Protein AF-A0A087DSD3-F1 (afdb_monomer_lite)

Secondary structure (DSSP, 8-state):
-------------TT----SS-GGG--HHHHHHHHHHHHHHHHHHHHHHHHHHHHHHTTS--S----SS-TT--

Foldseek 3Di:
DDDDDPPPPPPPPPPDQDLPDDPVPHDPVSVVVNVVVVVVVVVVVVVVVVVVVVVVVVVDPPDPDDDPDDPPPD

Structure (mmCIF, N/CA/C/O backbone):
data_AF-A0A087DSD3-F1
#
_entry.id   AF-A0A087DSD3-F1
#
loop_
_atom_site.group_PDB
_atom_site.id
_atom_site.type_symbol
_atom_site.label_atom_id
_atom_site.label_alt_id
_atom_site.label_comp_id
_atom_site.label_asym_id
_atom_site.label_entity_id
_atom_site.label_seq_id
_atom_site.pdbx_PDB_ins_code
_atom_site.Cartn_x
_atom_site.Cartn_y
_atom_site.Cartn_z
_atom_site.occupancy
_atom_site.B_iso_or_equiv
_atom_site.auth_seq_id
_atom_site.auth_comp_id
_atom_site.auth_asym_id
_atom_site.auth_atom_id
_atom_site.pdbx_PDB_model_num
ATOM 1 N N . MET A 1 1 ? -29.799 -8.319 53.495 1.00 39.53 1 MET A N 1
ATOM 2 C CA . MET A 1 1 ? -28.606 -9.155 53.238 1.00 39.53 1 MET A CA 1
ATOM 3 C C . MET A 1 1 ? -28.796 -9.772 51.856 1.00 39.53 1 MET A C 1
ATOM 5 O O . MET A 1 1 ? -29.640 -10.644 51.716 1.00 39.53 1 MET A O 1
ATOM 9 N N . PHE A 1 2 ? -28.149 -9.241 50.816 1.00 42.03 2 PHE A N 1
ATOM 10 C CA . PHE A 1 2 ? -28.276 -9.768 49.449 1.00 42.03 2 PHE A CA 1
ATOM 11 C C . PHE A 1 2 ? -27.087 -10.699 49.172 1.00 42.03 2 PHE A C 1
ATOM 13 O O . PHE A 1 2 ? -25.949 -10.248 49.320 1.00 42.03 2 PHE A O 1
ATOM 20 N N . PRO A 1 3 ? -27.298 -11.983 48.826 1.00 46.66 3 PRO A N 1
ATOM 21 C CA . PRO A 1 3 ? -26.194 -12.904 48.591 1.00 46.66 3 PRO A CA 1
ATOM 22 C C . PRO A 1 3 ? -25.504 -12.553 47.267 1.00 46.66 3 PRO A C 1
ATOM 24 O O . PRO A 1 3 ? -26.082 -12.683 46.187 1.00 46.66 3 PRO A O 1
ATOM 27 N N . GLY A 1 4 ? -24.263 -12.073 47.368 1.00 50.44 4 GLY A N 1
ATOM 28 C CA . GLY A 1 4 ? -23.428 -11.686 46.238 1.00 50.44 4 GLY A CA 1
ATOM 29 C C . GLY A 1 4 ? -23.071 -12.883 45.363 1.00 50.44 4 GLY A C 1
ATOM 30 O O . GLY A 1 4 ? -22.169 -13.655 45.682 1.00 50.44 4 GLY A O 1
ATOM 31 N N . LYS A 1 5 ? -23.751 -13.019 44.224 1.00 54.59 5 LYS A N 1
ATOM 32 C CA . LYS A 1 5 ? -23.27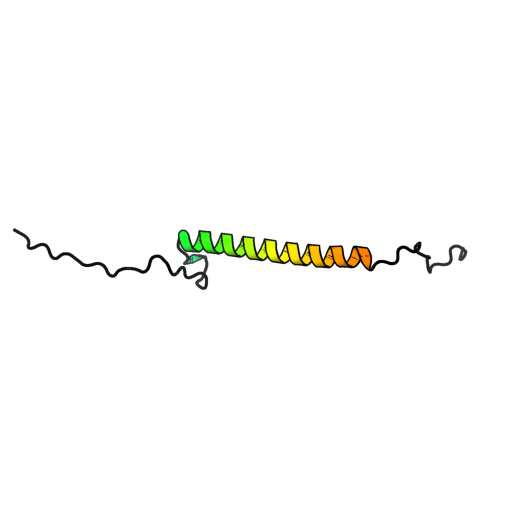0 -13.853 43.123 1.00 54.59 5 LYS A CA 1
ATOM 33 C C . LYS A 1 5 ? -22.135 -13.096 42.433 1.00 54.59 5 LYS A C 1
ATOM 35 O O . LYS A 1 5 ? -22.380 -12.093 41.768 1.00 54.59 5 LYS A O 1
ATOM 40 N N . ARG A 1 6 ? -20.891 -13.561 42.598 1.00 55.94 6 ARG A N 1
ATOM 41 C CA . ARG A 1 6 ? -19.768 -13.138 41.747 1.00 55.94 6 ARG A CA 1
ATOM 42 C C . ARG A 1 6 ? -20.099 -13.561 40.318 1.00 55.94 6 ARG A C 1
ATOM 44 O O . ARG A 1 6 ? -20.014 -14.742 39.995 1.00 55.94 6 ARG A O 1
ATOM 51 N N . LEU A 1 7 ? -20.501 -12.604 39.487 1.00 52.56 7 LEU A N 1
ATOM 52 C CA . LEU A 1 7 ? -20.572 -12.792 38.045 1.00 52.56 7 LEU A CA 1
ATOM 53 C C . LEU A 1 7 ? -19.136 -12.980 37.558 1.00 52.56 7 LEU A C 1
ATOM 55 O O . LEU A 1 7 ? -18.346 -12.040 37.520 1.00 52.56 7 LEU A O 1
ATOM 59 N N . GLN A 1 8 ? -18.771 -14.226 37.279 1.00 49.56 8 GLN A N 1
ATOM 60 C CA . GLN A 1 8 ? -17.530 -14.541 36.596 1.00 49.56 8 GLN A CA 1
ATOM 61 C C . GLN A 1 8 ? -17.759 -14.139 35.138 1.00 49.56 8 GLN A C 1
ATOM 63 O O . GLN A 1 8 ? -18.443 -14.842 34.397 1.00 49.56 8 GLN A O 1
ATOM 68 N N . LEU A 1 9 ? -17.307 -12.936 34.774 1.00 50.62 9 LEU A N 1
ATOM 69 C CA . LEU A 1 9 ? -17.351 -12.483 33.388 1.00 50.62 9 LEU A CA 1
ATOM 70 C C . LEU A 1 9 ? -16.531 -13.473 32.546 1.00 50.62 9 LEU A C 1
ATOM 72 O O . LEU A 1 9 ? -15.463 -13.896 33.004 1.00 50.62 9 LEU A O 1
ATOM 76 N N . PRO A 1 10 ? -17.007 -13.875 31.354 1.00 47.16 10 PRO A N 1
ATOM 77 C CA . PRO A 1 10 ? -16.182 -14.656 30.448 1.00 47.16 10 PRO A CA 1
ATOM 78 C C . PRO A 1 10 ? -14.894 -13.872 30.200 1.00 47.16 10 PRO A C 1
ATOM 80 O O . PRO A 1 10 ? -14.937 -12.658 30.002 1.00 47.16 10 PRO A O 1
ATOM 83 N N . ILE A 1 11 ? -13.751 -14.555 30.263 1.00 51.88 11 ILE A N 1
ATOM 84 C CA . ILE A 1 11 ? -12.455 -13.980 29.904 1.00 51.88 11 ILE A CA 1
ATOM 85 C C . ILE A 1 11 ? -12.555 -13.642 28.417 1.00 51.88 11 ILE A C 1
ATOM 87 O O . ILE A 1 11 ? -12.385 -14.508 27.560 1.00 51.88 11 ILE A O 1
ATOM 91 N N . VAL A 1 12 ? -12.935 -12.405 28.108 1.00 47.00 12 VAL A N 1
ATOM 92 C CA . VAL A 1 12 ? -12.923 -11.900 26.742 1.00 47.00 12 VAL A CA 1
ATOM 93 C C . VAL A 1 12 ? -11.454 -11.850 26.360 1.00 47.00 12 VAL A C 1
ATOM 95 O O . VAL A 1 12 ? -10.648 -11.214 27.035 1.00 47.00 12 VAL A O 1
ATOM 98 N N . ASN A 1 13 ? -11.080 -12.612 25.341 1.00 50.16 13 ASN A N 1
ATOM 99 C CA . ASN A 1 13 ? -9.715 -12.661 24.850 1.00 50.16 13 ASN A CA 1
ATOM 100 C C . ASN A 1 13 ? -9.397 -11.284 24.241 1.00 50.16 13 ASN A C 1
ATOM 102 O O . ASN A 1 13 ? -9.687 -11.042 23.076 1.00 50.16 13 ASN A O 1
ATOM 106 N N . GLU A 1 14 ? -8.806 -10.373 25.019 1.00 52.28 14 GLU A N 1
ATOM 107 C CA . GLU A 1 14 ? -8.410 -9.007 24.615 1.00 52.28 14 GLU A CA 1
ATOM 108 C C . GLU A 1 14 ? -7.358 -8.967 23.477 1.00 52.28 14 GLU A C 1
ATOM 110 O O . GLU A 1 14 ? -6.761 -7.929 23.206 1.00 52.28 14 GLU A O 1
ATOM 115 N N . ARG A 1 15 ? -7.064 -10.102 22.828 1.00 56.34 15 ARG A N 1
ATOM 116 C CA . ARG A 1 15 ? -5.879 -10.311 21.981 1.00 56.34 15 ARG A CA 1
ATOM 117 C C . ARG A 1 15 ? -6.155 -10.692 20.533 1.00 56.34 15 ARG A C 1
ATOM 119 O O . ARG A 1 15 ? -5.196 -10.864 19.787 1.00 56.34 15 ARG A O 1
ATOM 126 N N . GLN A 1 16 ? -7.408 -10.828 20.114 1.00 66.81 16 GLN A N 1
ATOM 127 C CA . GLN A 1 16 ? -7.716 -11.153 18.722 1.00 66.81 16 GLN A CA 1
ATOM 128 C C . GLN A 1 16 ? -8.463 -9.984 18.086 1.00 66.81 16 GLN A C 1
ATOM 130 O O . GLN A 1 16 ? -9.687 -9.949 18.065 1.00 66.81 16 GLN A O 1
ATOM 135 N N . LEU A 1 17 ? -7.691 -8.993 17.633 1.00 79.94 17 LEU A N 1
ATOM 136 C CA . LEU A 1 17 ? -8.214 -7.867 16.865 1.00 79.94 17 LEU A CA 1
ATOM 137 C C . LEU A 1 17 ? -8.758 -8.397 15.539 1.00 79.94 17 LEU A C 1
ATOM 139 O O . LEU A 1 17 ? -8.034 -9.066 14.797 1.00 79.94 17 LEU A O 1
ATOM 143 N N . ASP A 1 18 ? -10.016 -8.094 15.242 1.00 84.31 18 ASP A N 1
ATOM 144 C CA . ASP A 1 18 ? -10.595 -8.383 13.936 1.00 84.31 18 ASP A CA 1
ATOM 145 C C . ASP A 1 18 ? -10.402 -7.174 13.016 1.00 84.31 18 ASP A C 1
ATOM 147 O O . ASP A 1 18 ? -11.103 -6.166 13.122 1.00 84.31 18 ASP A O 1
ATOM 151 N N . LEU A 1 19 ? -9.411 -7.272 12.128 1.00 84.31 19 LEU A N 1
ATOM 152 C CA . LEU A 1 19 ? -9.102 -6.252 11.121 1.00 84.31 19 LEU A CA 1
ATOM 153 C C . LEU A 1 19 ? -9.816 -6.501 9.784 1.00 84.31 19 LEU A C 1
ATOM 155 O O . LEU A 1 19 ? -9.666 -5.700 8.866 1.00 84.31 19 LEU A O 1
ATOM 159 N N . ASN A 1 20 ? -10.565 -7.602 9.658 1.00 86.69 20 ASN A N 1
ATOM 160 C CA . ASN A 1 20 ? -11.256 -7.970 8.420 1.00 86.69 20 ASN A CA 1
ATOM 161 C C . ASN A 1 20 ? -12.697 -7.438 8.364 1.00 86.69 20 ASN A C 1
ATOM 163 O O . ASN A 1 20 ? -13.318 -7.457 7.300 1.00 86.69 20 ASN A O 1
ATOM 167 N N . GLN A 1 21 ? -13.236 -6.969 9.490 1.00 88.25 21 GLN A N 1
ATOM 168 C CA . GLN A 1 21 ? -14.525 -6.279 9.544 1.00 88.25 21 GLN A CA 1
ATOM 169 C C . GLN A 1 21 ? -14.476 -4.907 8.849 1.00 88.25 21 GLN A C 1
ATOM 171 O O . GLN A 1 21 ? -13.411 -4.367 8.554 1.00 88.25 21 GLN A O 1
ATOM 176 N N . ALA A 1 22 ? -15.640 -4.308 8.585 1.00 91.62 22 ALA A N 1
ATOM 177 C CA . ALA A 1 22 ? -15.684 -2.973 7.996 1.00 91.62 22 ALA A CA 1
ATOM 178 C C . ALA A 1 22 ? -15.133 -1.921 8.976 1.00 91.62 22 ALA A C 1
ATOM 180 O O . ALA A 1 22 ? -15.450 -1.939 10.161 1.00 91.62 22 ALA A O 1
ATOM 181 N N . VAL A 1 23 ? -14.365 -0.948 8.471 1.00 89.50 23 VAL A N 1
ATOM 182 C CA . VAL A 1 23 ? -13.696 0.089 9.291 1.00 89.50 23 VAL A CA 1
ATOM 183 C C . VAL A 1 23 ? -14.669 0.863 10.188 1.00 89.50 23 VAL A C 1
ATOM 185 O O . VAL A 1 23 ? -14.331 1.209 11.314 1.00 89.50 23 VAL A O 1
ATOM 188 N N . LYS A 1 24 ? -15.896 1.106 9.714 1.00 90.88 24 LYS A N 1
ATOM 189 C CA . LYS A 1 24 ? -16.948 1.792 10.486 1.00 90.88 24 LYS A CA 1
ATOM 190 C C . LYS A 1 24 ? -17.378 1.033 11.753 1.00 90.88 24 LYS A C 1
ATOM 192 O O . LYS A 1 24 ? -17.926 1.653 12.657 1.00 90.88 24 LYS A O 1
ATOM 197 N N . ASP A 1 25 ? -17.148 -0.278 11.782 1.00 93.06 25 ASP A N 1
ATOM 198 C CA . ASP A 1 25 ? -17.545 -1.186 12.858 1.00 93.06 25 ASP A CA 1
ATOM 199 C C . ASP A 1 25 ? -16.346 -1.540 13.768 1.00 93.06 25 ASP A C 1
ATOM 201 O O . ASP A 1 25 ? -16.511 -2.206 14.787 1.00 93.06 25 ASP A O 1
ATOM 205 N N . MET A 1 26 ? -15.137 -1.066 13.434 1.00 91.69 26 MET A N 1
ATOM 206 C CA . MET A 1 26 ? -13.918 -1.301 14.210 1.00 91.69 26 MET A CA 1
ATOM 207 C C . MET A 1 26 ? -13.878 -0.469 15.496 1.00 91.69 26 MET A C 1
ATOM 209 O O . MET A 1 26 ? -14.196 0.722 15.511 1.00 91.69 26 MET A O 1
ATOM 213 N N . GLY A 1 27 ? -13.401 -1.087 16.577 1.00 90.62 27 GLY A N 1
ATOM 214 C CA . GLY A 1 27 ? -13.105 -0.398 17.827 1.00 90.62 27 GLY A CA 1
ATOM 215 C C . GLY A 1 27 ? -11.789 0.399 17.779 1.00 90.62 27 GLY A C 1
ATOM 216 O O . GLY A 1 27 ? -11.010 0.309 16.826 1.00 90.62 27 GLY A O 1
ATOM 217 N N . PRO A 1 28 ? -11.489 1.198 18.8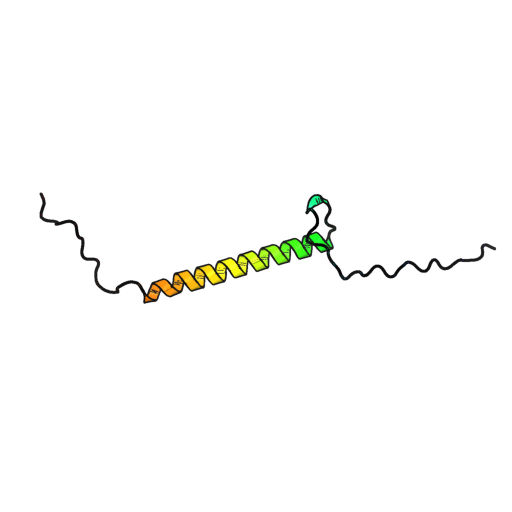21 1.00 91.06 28 PRO A N 1
ATOM 218 C CA . PRO A 1 28 ? -10.287 2.035 18.858 1.00 91.06 28 PRO A CA 1
ATOM 219 C C . PRO A 1 28 ? -8.960 1.271 18.740 1.00 91.06 28 PRO A C 1
ATOM 221 O O . PRO A 1 28 ? -7.975 1.833 18.261 1.00 91.06 28 PRO A O 1
ATOM 224 N N . ASN A 1 29 ? -8.905 0.015 19.193 1.00 89.38 29 ASN A N 1
ATOM 225 C CA . ASN A 1 29 ? -7.690 -0.800 19.124 1.00 89.38 29 ASN A CA 1
ATOM 226 C C . ASN A 1 29 ? -7.505 -1.390 17.724 1.00 89.38 29 ASN A C 1
ATOM 228 O O . ASN A 1 29 ? -6.396 -1.389 17.194 1.00 89.38 29 ASN A O 1
ATOM 232 N N . GLU A 1 30 ? -8.599 -1.830 17.109 1.00 88.38 30 GLU A N 1
ATOM 233 C CA . GLU A 1 30 ? -8.651 -2.326 15.740 1.00 88.38 30 GLU A CA 1
ATOM 234 C C . GLU A 1 30 ? -8.278 -1.212 14.763 1.00 88.38 30 GLU A C 1
ATOM 236 O O . GLU A 1 30 ? -7.452 -1.433 13.888 1.00 88.38 30 GLU A O 1
ATOM 241 N N . LEU A 1 31 ? -8.784 0.009 14.966 1.00 90.88 31 LEU A N 1
ATOM 242 C CA . LEU A 1 31 ? -8.433 1.167 14.140 1.00 90.88 31 LEU A CA 1
ATOM 243 C C . LEU A 1 31 ? -6.940 1.513 14.208 1.00 90.88 31 LEU A C 1
ATOM 245 O O . LEU A 1 31 ? -6.330 1.795 13.177 1.00 90.88 31 LEU A O 1
ATOM 249 N N . LYS A 1 32 ? -6.332 1.467 15.401 1.00 90.94 32 LYS A N 1
ATOM 250 C CA . LYS A 1 32 ? -4.881 1.670 15.558 1.00 90.94 32 LYS A CA 1
ATOM 251 C C . LYS A 1 32 ? -4.089 0.601 14.814 1.00 90.94 32 LYS A C 1
ATOM 253 O O . LYS A 1 32 ? -3.216 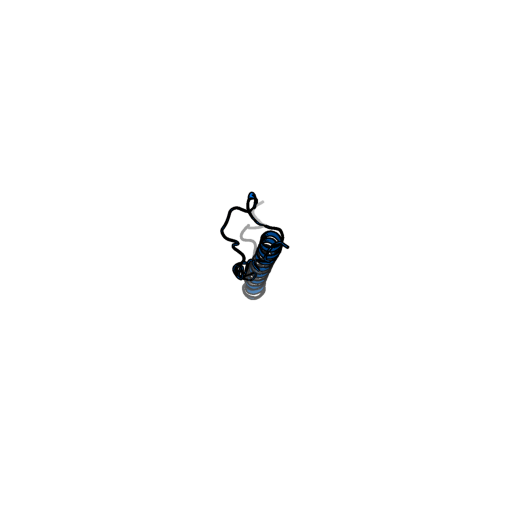0.933 14.019 1.00 90.94 32 LYS A O 1
ATOM 258 N N . ALA A 1 33 ? -4.433 -0.667 15.026 1.00 89.69 33 ALA A N 1
ATOM 259 C CA . ALA A 1 33 ? -3.761 -1.779 14.367 1.00 89.69 33 ALA A CA 1
ATOM 260 C C . ALA A 1 33 ? -3.974 -1.776 12.842 1.00 89.69 33 ALA A C 1
ATOM 262 O O . ALA A 1 33 ? -3.052 -2.094 12.096 1.00 89.69 33 ALA A O 1
ATOM 263 N N . TYR A 1 34 ? -5.151 -1.367 12.364 1.00 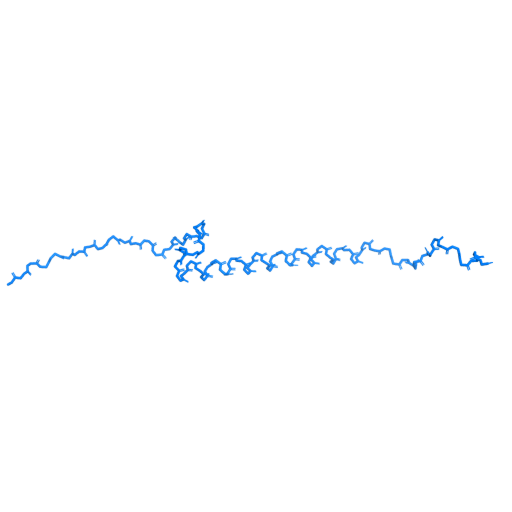90.31 34 TYR A N 1
ATOM 264 C CA . TYR A 1 34 ? -5.443 -1.212 10.940 1.00 90.31 34 TYR A CA 1
ATOM 265 C C . TYR A 1 34 ? -4.588 -0.104 10.308 1.00 90.31 34 TYR A C 1
ATOM 267 O O . TYR A 1 34 ? -4.018 -0.299 9.235 1.00 90.31 34 TYR A O 1
ATOM 275 N N . ALA A 1 35 ? -4.443 1.039 10.987 1.00 92.00 35 ALA A N 1
ATOM 276 C CA . ALA A 1 35 ? -3.579 2.125 10.530 1.00 92.00 35 ALA A CA 1
ATOM 277 C C . ALA A 1 35 ? -2.097 1.707 10.491 1.00 92.00 35 ALA A C 1
ATOM 279 O O . ALA A 1 35 ? -1.417 1.951 9.495 1.00 92.00 35 ALA A O 1
ATOM 280 N N . GLU A 1 36 ? -1.609 1.028 11.533 1.00 92.19 36 GLU A N 1
ATOM 281 C CA . GLU A 1 36 ? -0.242 0.490 11.579 1.00 92.19 36 GLU A CA 1
ATOM 282 C C . GLU A 1 36 ? 0.012 -0.534 10.465 1.00 92.19 36 GLU A C 1
ATOM 284 O O . GLU A 1 36 ? 1.060 -0.501 9.814 1.00 92.19 36 GLU A O 1
ATOM 289 N N . LEU A 1 37 ? -0.956 -1.419 10.204 1.00 91.38 37 LEU A N 1
ATOM 290 C CA . LEU A 1 37 ? -0.880 -2.387 9.114 1.00 91.38 37 LEU A CA 1
ATOM 291 C C . LEU A 1 37 ? -0.790 -1.688 7.754 1.00 91.38 37 LEU A C 1
ATOM 293 O O . LEU A 1 37 ? 0.077 -2.034 6.951 1.00 91.38 37 LEU A O 1
ATOM 297 N N . GLY A 1 38 ? -1.649 -0.694 7.513 1.00 91.38 38 GLY A N 1
ATOM 298 C CA . GLY A 1 38 ? -1.640 0.091 6.280 1.00 91.38 38 GLY A CA 1
ATOM 299 C C . GLY A 1 3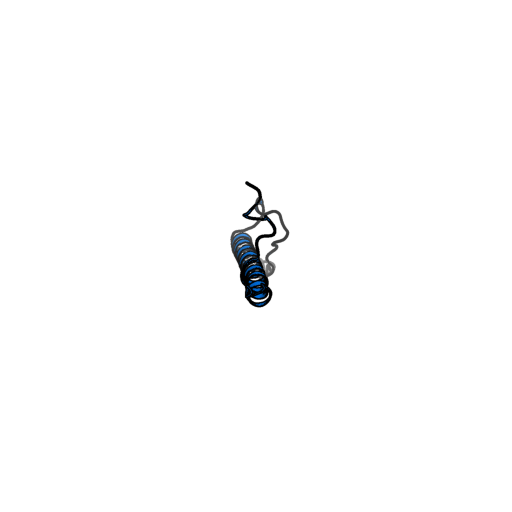8 ? -0.311 0.818 6.066 1.00 91.38 38 GLY A C 1
ATOM 300 O O . GLY A 1 38 ? 0.258 0.744 4.977 1.00 91.38 38 GLY A O 1
ATOM 301 N N . GLN A 1 39 ? 0.235 1.444 7.113 1.00 93.31 39 GLN A N 1
ATOM 302 C CA . GLN A 1 39 ? 1.537 2.110 7.042 1.00 93.31 39 GLN A CA 1
ATOM 303 C C . GLN A 1 39 ? 2.659 1.120 6.709 1.00 93.31 39 GLN A C 1
ATOM 305 O O . GLN A 1 39 ? 3.482 1.383 5.836 1.00 93.31 39 GLN A O 1
ATOM 310 N N . LYS A 1 40 ? 2.670 -0.051 7.354 1.00 93.25 40 LYS A N 1
ATOM 311 C CA . LYS A 1 40 ? 3.676 -1.085 7.093 1.00 93.25 40 LYS A CA 1
ATOM 312 C C . LYS A 1 40 ? 3.629 -1.578 5.645 1.00 93.25 40 LYS A C 1
ATOM 314 O O . LYS A 1 40 ? 4.678 -1.711 5.020 1.00 93.25 40 LYS A O 1
ATOM 319 N N . GLN A 1 41 ? 2.431 -1.833 5.118 1.00 92.25 41 GLN A N 1
ATOM 320 C CA . GLN A 1 41 ? 2.242 -2.247 3.723 1.00 92.25 41 GLN A CA 1
ATOM 321 C C . GLN A 1 41 ? 2.711 -1.164 2.747 1.00 92.25 41 GLN A C 1
ATOM 323 O O . GLN A 1 41 ? 3.371 -1.473 1.756 1.00 92.25 41 GLN A O 1
ATOM 328 N N . HIS A 1 42 ? 2.412 0.102 3.043 1.00 94.69 42 HIS A N 1
ATOM 329 C CA . HIS A 1 42 ? 2.873 1.237 2.250 1.00 94.69 42 HIS A CA 1
ATOM 330 C C . HIS A 1 42 ? 4.407 1.334 2.233 1.00 94.69 42 HIS A C 1
ATOM 332 O O . HIS A 1 42 ? 5.013 1.450 1.169 1.00 94.69 42 HIS A O 1
ATOM 338 N N . ASP A 1 43 ? 5.051 1.234 3.396 1.00 95.69 43 ASP A N 1
ATOM 339 C CA . ASP A 1 43 ? 6.509 1.310 3.507 1.00 95.69 43 ASP A CA 1
ATOM 340 C C . ASP A 1 43 ? 7.202 0.141 2.793 1.00 95.69 43 ASP A C 1
ATOM 342 O O . ASP A 1 43 ? 8.241 0.326 2.158 1.00 95.69 43 ASP A O 1
ATOM 346 N N . GLU A 1 44 ? 6.636 -1.064 2.869 1.00 94.88 44 GLU A N 1
ATOM 347 C CA . GLU A 1 44 ? 7.141 -2.243 2.162 1.00 94.88 44 GLU A CA 1
ATOM 348 C C . GLU A 1 44 ? 7.026 -2.085 0.641 1.00 94.88 44 GLU A C 1
ATOM 350 O O . GLU A 1 44 ? 7.999 -2.330 -0.079 1.00 94.88 44 GLU A O 1
ATOM 355 N N . ALA A 1 45 ? 5.882 -1.596 0.155 1.00 94.25 45 ALA A N 1
ATOM 356 C CA . ALA A 1 45 ? 5.689 -1.294 -1.259 1.00 94.25 45 ALA A CA 1
ATOM 357 C C . ALA A 1 45 ? 6.688 -0.236 -1.756 1.00 94.25 45 ALA A C 1
ATOM 359 O O . ALA A 1 45 ? 7.296 -0.417 -2.813 1.00 94.25 45 ALA A O 1
ATOM 360 N N . ASN A 1 46 ? 6.923 0.824 -0.975 1.00 94.69 46 ASN A N 1
ATOM 361 C CA . ASN A 1 46 ? 7.909 1.851 -1.310 1.00 94.69 46 ASN A CA 1
ATOM 362 C C . ASN A 1 46 ? 9.338 1.304 -1.340 1.00 94.69 46 ASN A C 1
ATOM 364 O O . ASN A 1 46 ? 10.079 1.597 -2.275 1.00 94.69 46 ASN A O 1
ATOM 368 N N . ARG A 1 47 ? 9.731 0.471 -0.369 1.00 94.56 47 ARG A N 1
ATOM 369 C CA . ARG A 1 47 ? 11.065 -0.155 -0.367 1.00 94.56 47 ARG A CA 1
ATOM 370 C C . ARG A 1 47 ? 11.287 -1.036 -1.588 1.00 94.56 47 ARG A C 1
ATOM 372 O O . ARG A 1 47 ? 12.361 -0.997 -2.180 1.00 94.56 47 ARG A O 1
ATOM 379 N N . GLU A 1 48 ? 10.294 -1.835 -1.965 1.00 93.38 48 GLU A N 1
ATOM 380 C CA . GLU A 1 48 ? 10.389 -2.684 -3.153 1.00 93.38 48 GLU A CA 1
ATOM 381 C C . GLU A 1 48 ? 10.454 -1.846 -4.435 1.00 93.38 48 GLU A C 1
ATOM 383 O O . GLU A 1 48 ? 11.220 -2.166 -5.347 1.00 93.38 48 GLU A O 1
ATOM 388 N N . LEU A 1 49 ? 9.703 -0.744 -4.495 1.00 92.94 49 LEU A N 1
ATOM 389 C CA . LEU A 1 49 ? 9.766 0.199 -5.606 1.00 92.94 49 LEU A CA 1
ATOM 390 C C . LEU A 1 49 ? 11.150 0.848 -5.712 1.00 92.94 49 LEU A C 1
ATOM 392 O O . LEU A 1 49 ? 11.736 0.834 -6.791 1.00 92.94 49 LEU A O 1
ATOM 396 N N . GLU A 1 50 ? 11.713 1.337 -4.608 1.00 91.56 50 GLU A N 1
ATOM 397 C CA . GLU A 1 50 ? 13.074 1.883 -4.575 1.00 91.56 50 GLU A CA 1
ATOM 398 C C . GLU A 1 50 ? 14.120 0.835 -4.962 1.00 91.56 50 GLU A C 1
ATOM 400 O O . GLU A 1 50 ? 15.042 1.131 -5.722 1.00 91.56 50 GLU A O 1
ATOM 405 N N . ARG A 1 51 ? 13.971 -0.409 -4.488 1.00 91.88 51 ARG A N 1
ATOM 406 C CA . ARG A 1 51 ? 14.864 -1.518 -4.843 1.00 91.88 51 ARG A CA 1
ATOM 407 C C . ARG A 1 51 ? 14.848 -1.778 -6.349 1.00 91.88 51 ARG A C 1
ATOM 409 O O . ARG A 1 51 ? 15.908 -1.937 -6.951 1.00 91.88 51 ARG A O 1
ATOM 416 N N . ARG A 1 52 ? 13.660 -1.818 -6.961 1.00 89.31 52 ARG A N 1
ATOM 417 C CA . ARG A 1 52 ? 13.505 -1.974 -8.417 1.00 89.31 52 ARG A CA 1
ATOM 418 C C . ARG A 1 52 ? 14.058 -0.774 -9.167 1.00 89.31 52 ARG A C 1
ATOM 420 O O . ARG A 1 52 ? 14.783 -0.960 -10.136 1.00 89.31 52 ARG A O 1
ATOM 427 N N . TRP A 1 53 ? 13.767 0.436 -8.702 1.00 87.62 53 TRP A N 1
ATOM 428 C CA . TRP A 1 53 ? 14.266 1.662 -9.309 1.00 87.62 53 TRP A CA 1
ATOM 429 C C . TRP A 1 53 ? 15.797 1.679 -9.350 1.00 87.62 53 TRP A C 1
ATOM 431 O O . TRP A 1 53 ? 16.378 1.819 -10.419 1.00 87.62 53 TRP A O 1
ATOM 441 N N . ARG A 1 54 ? 16.450 1.406 -8.214 1.00 84.06 54 ARG A N 1
ATOM 442 C CA . ARG A 1 54 ? 17.916 1.329 -8.124 1.00 84.06 54 ARG A CA 1
ATOM 443 C C . ARG A 1 54 ? 18.516 0.201 -8.951 1.00 84.06 54 ARG A C 1
ATOM 445 O O . ARG A 1 54 ? 19.638 0.328 -9.415 1.00 84.06 54 ARG A O 1
ATOM 452 N N . SER A 1 55 ? 17.790 -0.896 -9.168 1.00 78.94 55 SER A N 1
ATOM 453 C CA . SER A 1 55 ? 18.289 -1.956 -10.052 1.00 78.94 55 SER A CA 1
ATOM 454 C C . SER A 1 55 ? 18.419 -1.505 -11.511 1.00 78.94 55 SER A C 1
ATOM 456 O O . SER A 1 55 ? 19.211 -2.086 -12.245 1.00 78.94 55 SER A O 1
ATOM 458 N N . TYR A 1 56 ? 17.698 -0.455 -11.922 1.00 73.00 56 TYR A N 1
ATOM 459 C CA . TYR A 1 56 ? 17.850 0.123 -13.254 1.00 73.00 56 TYR A CA 1
ATOM 460 C C . TYR A 1 56 ? 19.064 1.048 -13.383 1.00 73.00 56 TYR A C 1
ATOM 462 O O . TYR A 1 56 ? 19.548 1.210 -14.502 1.00 73.00 56 TYR A O 1
ATOM 470 N N . ASP A 1 57 ? 19.598 1.594 -12.282 1.00 71.69 57 ASP A N 1
ATOM 471 C CA . ASP A 1 57 ? 20.788 2.462 -12.320 1.00 71.69 57 ASP A CA 1
ATOM 472 C C . ASP A 1 57 ? 22.003 1.730 -12.922 1.00 71.69 57 ASP A C 1
ATOM 474 O O . ASP A 1 57 ? 22.786 2.325 -13.660 1.00 71.69 57 ASP A O 1
ATOM 478 N N . ASP A 1 58 ? 22.124 0.421 -12.676 1.00 69.69 58 ASP A N 1
ATOM 479 C CA . ASP A 1 58 ? 23.202 -0.414 -13.224 1.00 69.69 58 ASP A CA 1
ATOM 480 C C . ASP A 1 58 ? 22.874 -1.029 -14.600 1.00 69.69 58 ASP A C 1
ATOM 482 O O . ASP A 1 58 ? 23.757 -1.590 -15.250 1.00 69.69 58 ASP A O 1
ATOM 486 N N . MET A 1 59 ? 21.619 -0.942 -15.057 1.00 67.44 59 MET A N 1
ATOM 487 C CA . MET A 1 59 ? 21.168 -1.524 -16.331 1.00 67.44 59 MET A CA 1
ATOM 488 C C . MET A 1 59 ? 21.120 -0.519 -17.482 1.00 67.44 59 MET A C 1
ATOM 490 O O . MET A 1 59 ? 21.017 -0.928 -18.640 1.00 67.44 59 MET A O 1
ATOM 494 N N . LEU A 1 60 ? 21.175 0.782 -17.192 1.00 70.12 60 LEU A N 1
ATOM 495 C CA . LEU A 1 60 ? 21.216 1.795 -18.236 1.00 70.12 60 LEU A CA 1
ATOM 496 C C . LEU A 1 60 ? 22.607 1.814 -18.889 1.00 70.12 60 LEU A C 1
ATOM 498 O O . LEU A 1 60 ? 23.614 1.907 -18.179 1.00 70.12 60 LEU A O 1
ATOM 502 N N . PRO A 1 61 ? 22.689 1.734 -20.233 1.00 72.62 61 PRO A N 1
ATOM 503 C CA . PRO A 1 61 ? 23.944 1.921 -20.941 1.00 72.62 61 PRO A CA 1
ATOM 504 C C . PRO A 1 61 ? 24.575 3.242 -20.505 1.00 72.62 61 PRO A C 1
ATOM 506 O O . PRO A 1 61 ? 23.936 4.291 -20.559 1.00 72.62 61 PRO A O 1
ATOM 509 N N . LYS A 1 62 ? 25.831 3.182 -20.058 1.00 70.44 62 LYS A N 1
ATOM 510 C CA . LYS A 1 62 ? 26.615 4.378 -19.710 1.00 70.44 62 LYS A CA 1
ATOM 511 C C . LYS A 1 62 ? 27.131 5.112 -20.950 1.00 70.44 62 LYS A C 1
ATOM 513 O O . LYS A 1 62 ? 27.773 6.150 -20.814 1.00 70.44 62 LYS A O 1
ATOM 518 N N . ASP A 1 63 ? 26.880 4.550 -22.127 1.00 75.81 63 ASP A N 1
ATOM 519 C CA . ASP A 1 63 ? 27.256 5.129 -23.405 1.00 75.81 63 ASP A CA 1
ATOM 520 C C . ASP A 1 63 ? 26.437 6.396 -23.673 1.00 75.81 63 ASP A C 1
ATOM 522 O O . ASP A 1 63 ? 25.274 6.513 -23.276 1.00 75.81 63 ASP A O 1
ATOM 526 N N . GLU A 1 64 ? 27.051 7.363 -24.353 1.00 72.56 64 GLU A N 1
ATOM 527 C CA . GLU A 1 64 ? 26.363 8.591 -24.735 1.00 72.56 64 GLU A CA 1
ATOM 528 C C . GLU A 1 64 ? 25.158 8.274 -25.627 1.00 72.56 64 GLU A C 1
ATOM 530 O O . GLU A 1 64 ? 25.232 7.467 -26.556 1.00 72.56 64 GLU A O 1
ATOM 535 N N . PHE A 1 65 ? 24.031 8.935 -25.353 1.00 72.06 65 PHE A N 1
ATOM 536 C CA . PHE A 1 65 ? 22.828 8.796 -26.162 1.00 72.06 65 PHE A CA 1
ATOM 537 C C . PHE A 1 65 ? 23.115 9.204 -27.614 1.00 72.06 65 PHE A C 1
ATOM 539 O O . PHE A 1 65 ? 23.300 10.386 -27.921 1.00 72.06 65 PHE A O 1
ATOM 546 N N . VAL A 1 66 ? 23.109 8.231 -28.524 1.00 71.69 66 VAL A N 1
ATOM 547 C CA . VAL A 1 66 ? 23.191 8.493 -29.962 1.00 71.69 66 VAL A CA 1
ATOM 548 C C . VAL A 1 66 ? 21.780 8.763 -30.474 1.00 71.69 66 VAL A C 1
ATOM 550 O O . VAL A 1 66 ? 20.943 7.867 -30.558 1.00 71.69 66 VAL A O 1
ATOM 553 N N . SER A 1 67 ? 21.507 10.027 -30.797 1.00 72.81 67 SER A N 1
ATOM 554 C CA . SER A 1 67 ? 20.252 10.431 -31.438 1.00 72.81 67 SER A CA 1
ATOM 555 C C . SER A 1 67 ? 20.070 9.690 -32.762 1.00 72.81 67 SER A C 1
ATOM 557 O O . SER A 1 67 ? 20.923 9.781 -33.639 1.00 72.81 67 SER 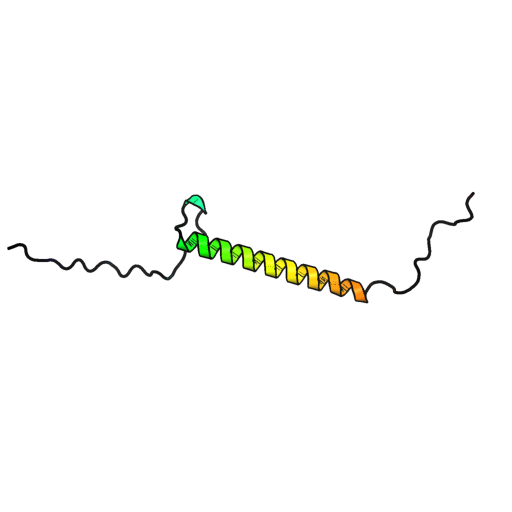A O 1
ATOM 559 N N . ILE A 1 68 ? 18.930 9.014 -32.917 1.00 76.06 68 ILE A N 1
ATOM 560 C CA . ILE A 1 68 ? 18.512 8.363 -34.172 1.00 76.06 68 ILE A CA 1
ATOM 561 C C . ILE A 1 68 ? 18.035 9.409 -35.196 1.00 76.06 68 ILE A C 1
ATOM 563 O O . ILE A 1 68 ? 17.980 9.138 -36.390 1.00 76.06 68 ILE A O 1
ATOM 567 N N . ILE A 1 69 ? 17.700 10.618 -34.736 1.00 79.50 69 ILE A N 1
ATOM 568 C CA . ILE A 1 69 ? 17.331 11.727 -35.615 1.00 79.50 69 ILE A CA 1
ATOM 569 C C . ILE A 1 69 ? 18.611 12.290 -36.227 1.00 79.50 69 ILE A C 1
ATOM 571 O O . ILE A 1 69 ? 19.486 12.769 -35.492 1.00 79.50 69 ILE A O 1
ATOM 575 N N . ASP A 1 70 ? 18.696 12.230 -37.555 1.00 70.75 70 ASP A N 1
ATOM 576 C CA . ASP A 1 70 ? 19.783 12.826 -38.317 1.00 70.75 70 ASP A CA 1
ATOM 577 C C . ASP A 1 70 ? 19.721 14.351 -38.164 1.00 70.75 70 ASP A C 1
ATOM 579 O O . ASP A 1 70 ? 18.740 15.005 -38.517 1.00 70.75 70 ASP A O 1
ATOM 583 N N . LYS A 1 71 ? 20.777 14.937 -37.594 1.00 67.94 71 LYS A N 1
ATOM 584 C CA . LYS A 1 71 ? 20.867 16.390 -37.384 1.00 67.94 71 LYS A CA 1
ATOM 585 C C . LYS A 1 71 ? 21.063 17.157 -38.698 1.00 67.94 71 LYS A C 1
ATOM 587 O O . LYS A 1 71 ? 21.039 18.386 -38.674 1.00 67.94 71 LYS A O 1
ATOM 592 N N . ASN A 1 72 ? 21.266 16.444 -39.807 1.00 66.06 72 ASN A N 1
ATOM 593 C CA . ASN A 1 72 ? 21.518 17.009 -41.126 1.00 66.06 72 ASN A CA 1
ATOM 594 C C . ASN A 1 72 ? 20.299 16.982 -42.064 1.00 66.06 72 ASN A C 1
ATOM 596 O O . ASN A 1 72 ? 20.420 17.449 -43.194 1.00 66.06 72 ASN A O 1
ATOM 600 N N . GLU A 1 73 ? 19.126 16.507 -41.627 1.00 62.12 73 GLU A N 1
ATOM 601 C CA . GLU A 1 73 ? 17.871 16.763 -42.348 1.00 62.12 73 GLU A CA 1
ATOM 602 C C . GLU A 1 73 ? 17.414 18.209 -42.086 1.00 62.12 73 GLU A C 1
ATOM 604 O O . GLU A 1 73 ? 16.627 18.492 -41.178 1.00 62.12 73 GLU A O 1
ATOM 609 N N . ARG A 1 74 ? 17.952 19.154 -42.863 1.00 58.53 74 ARG A N 1
ATOM 610 C CA . ARG A 1 74 ? 17.470 20.537 -42.926 1.00 58.53 74 ARG A CA 1
ATOM 611 C C . ARG A 1 74 ? 17.451 21.064 -44.349 1.00 58.53 74 ARG A C 1
ATOM 613 O O . ARG A 1 74 ? 18.430 20.806 -45.081 1.00 58.53 74 ARG A O 1
#

Sequence (74 aa):
MFPGKRLQLPIVNERQLDLNQAVKDMGPNELKAYAELGQKQHDEANRELERRWRSYDDMLPKDEFVSIIDKNER

Organism: NCBI:txid1437612

pLDDT: mean 76.76, std 16.56, range [39.53, 95.69]

Radius of gyration: 29.62 Å; chains: 1; bounding box: 56×35×96 Å